Protein AF-A0A258Y3G3-F1 (afdb_monomer_lite)

Secondary structure (DSSP, 8-state):
-BGGGSPPPPTTEEEEEEEEETTEEEEEEEESS-SSB------TT-SEEEEEEEETT--SS--GGGEEEEEE--

Foldseek 3Di:
DFLVPDDDDDPFKWKWKWFQDPNATDTQGTPPPDPRDDDTDPDPPGQKMWMFIATPVGDPGGPPVGTDDIGGDD

pLDDT: mean 80.67, std 11.93, range [54.84, 92.44]

Sequence (74 aa):
LLANKLPQPQSNYQYQLWAMVDGKPVDAGMISDCAGLCKLKNIPRAEAFAITLETMGGSPAPNMDQLLVLGKVG

Radius of gyration: 11.53 Å; chains: 1; bounding box: 22×29×27 Å

Structure (mmCIF, N/CA/C/O backbone):
data_AF-A0A258Y3G3-F1
#
_entry.id   AF-A0A258Y3G3-F1
#
loop_
_atom_site.group_PDB
_atom_site.id
_atom_site.type_symbol
_atom_site.label_atom_id
_atom_site.label_alt_id
_atom_site.label_comp_id
_atom_site.label_asym_id
_atom_site.label_entity_id
_atom_site.label_seq_id
_atom_site.pdbx_PDB_ins_code
_atom_site.Cartn_x
_atom_site.Cartn_y
_atom_site.Cartn_z
_atom_site.occupancy
_atom_site.B_iso_or_equiv
_atom_site.auth_seq_id
_atom_site.auth_comp_id
_atom_site.auth_asym_id
_atom_site.auth_atom_id
_atom_site.pdbx_PDB_model_num
ATOM 1 N N . LEU A 1 1 ? -6.455 5.775 -11.253 1.00 54.94 1 LEU A N 1
ATOM 2 C CA . LEU A 1 1 ? -7.178 5.648 -9.967 1.00 54.9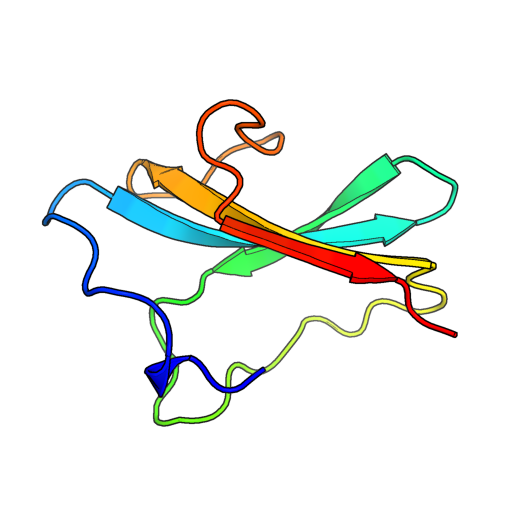4 1 LEU A CA 1
ATOM 3 C C . LEU A 1 1 ? -7.894 6.962 -9.689 1.00 54.94 1 LEU A C 1
ATOM 5 O O . LEU A 1 1 ? -7.242 7.994 -9.775 1.00 54.94 1 LEU A O 1
ATOM 9 N N . LEU A 1 2 ? -9.194 6.946 -9.392 1.00 54.84 2 LEU A N 1
ATOM 10 C CA . LEU A 1 2 ? -9.916 8.158 -8.990 1.00 54.84 2 LEU A CA 1
ATOM 11 C C . LEU A 1 2 ? -9.779 8.323 -7.470 1.00 54.84 2 LEU A C 1
ATOM 13 O O . LEU A 1 2 ? -10.522 7.699 -6.717 1.00 54.84 2 LEU A O 1
ATOM 17 N N . ALA A 1 3 ? -8.822 9.144 -7.028 1.00 55.62 3 ALA A N 1
ATOM 18 C CA . ALA A 1 3 ? -8.572 9.419 -5.605 1.00 55.62 3 ALA A CA 1
ATOM 19 C C . ALA A 1 3 ? -9.798 10.019 -4.882 1.00 55.62 3 ALA A C 1
ATOM 21 O O . ALA A 1 3 ? -9.952 9.858 -3.677 1.00 55.62 3 ALA A O 1
ATOM 22 N N . ASN A 1 4 ? -10.728 10.618 -5.633 1.00 57.59 4 ASN A N 1
ATOM 23 C CA . ASN A 1 4 ? -11.927 11.297 -5.127 1.00 57.59 4 ASN A CA 1
ATOM 24 C C . ASN A 1 4 ? -12.984 10.366 -4.495 1.00 57.59 4 ASN A C 1
ATOM 26 O O . ASN A 1 4 ? -14.035 10.846 -4.080 1.00 57.59 4 ASN A O 1
ATOM 30 N N . LYS A 1 5 ? -12.760 9.044 -4.470 1.00 66.88 5 LYS A N 1
ATOM 31 C CA . LYS A 1 5 ? -13.655 8.075 -3.809 1.00 66.88 5 LYS A CA 1
ATOM 32 C C . LYS A 1 5 ? -13.132 7.559 -2.470 1.00 66.88 5 LYS A C 1
ATOM 34 O O . LYS A 1 5 ? -13.838 6.796 -1.816 1.00 66.88 5 LYS A O 1
ATOM 39 N N . LEU A 1 6 ? -11.917 7.931 -2.077 1.00 72.94 6 LEU A N 1
ATOM 40 C CA . LEU A 1 6 ? -11.364 7.547 -0.783 1.00 72.94 6 LEU A CA 1
ATOM 41 C C . LEU A 1 6 ? -11.773 8.584 0.273 1.00 72.94 6 LEU A C 1
ATOM 43 O O . LEU A 1 6 ? -11.794 9.777 -0.042 1.00 72.94 6 LEU A O 1
ATOM 47 N N . PRO A 1 7 ? -12.124 8.163 1.503 1.00 78.94 7 PRO A N 1
ATOM 48 C CA . PRO A 1 7 ? -12.399 9.107 2.578 1.00 78.94 7 PRO A CA 1
ATOM 49 C C . PRO A 1 7 ? -11.156 9.950 2.871 1.00 78.94 7 PRO A C 1
ATOM 51 O O . PRO A 1 7 ? -10.039 9.540 2.589 1.00 78.94 7 PRO A O 1
ATOM 54 N N . GLN A 1 8 ? -11.320 11.148 3.423 1.00 80.62 8 GLN A N 1
ATOM 55 C CA . GLN A 1 8 ? -10.158 11.964 3.766 1.00 80.62 8 GLN A CA 1
ATOM 56 C C . GLN A 1 8 ? -9.394 11.301 4.929 1.00 80.62 8 GLN A C 1
ATOM 58 O O . GLN A 1 8 ? -10.013 11.017 5.960 1.00 80.62 8 GLN A O 1
ATOM 63 N N . PRO A 1 9 ? -8.082 11.026 4.795 1.00 81.31 9 PRO A N 1
ATOM 64 C CA . PRO A 1 9 ? -7.318 10.424 5.877 1.00 81.31 9 PRO A CA 1
ATOM 65 C C . PRO A 1 9 ? -7.132 11.433 7.022 1.00 81.31 9 PRO A C 1
ATOM 67 O O . PRO A 1 9 ? -7.091 12.646 6.804 1.00 81.31 9 PRO A O 1
ATOM 70 N N . GLN A 1 10 ? -7.036 10.936 8.258 1.00 83.50 10 GLN A N 1
ATOM 71 C CA . GLN A 1 10 ? -6.703 11.765 9.425 1.00 83.50 10 GLN A CA 1
ATOM 72 C C . GLN A 1 10 ? -5.286 12.346 9.279 1.00 83.50 10 GLN A C 1
ATOM 74 O O . GLN A 1 10 ? -4.451 11.740 8.620 1.00 83.50 10 GLN A O 1
ATOM 79 N N . SER A 1 11 ? -4.972 13.464 9.947 1.00 79.50 11 SER A N 1
ATOM 80 C CA . SER A 1 11 ? -3.725 14.233 9.739 1.00 79.50 11 SER A CA 1
ATOM 81 C C . SER A 1 11 ? -2.404 13.456 9.869 1.00 79.50 11 SER A C 1
ATOM 83 O O . SER A 1 11 ? -1.385 13.920 9.371 1.00 79.50 11 SER A O 1
ATOM 85 N N . ASN A 1 12 ? -2.406 12.297 10.535 1.00 87.56 12 ASN A N 1
ATOM 86 C CA . ASN A 1 12 ? -1.221 11.453 10.736 1.00 87.56 12 ASN A CA 1
ATOM 87 C C . ASN A 1 12 ? -1.181 10.220 9.821 1.00 87.56 12 ASN A C 1
ATOM 89 O O . ASN A 1 12 ? -0.275 9.392 9.947 1.00 87.56 12 ASN A O 1
ATOM 93 N N . TYR A 1 13 ? -2.136 10.105 8.902 1.00 89.38 13 TYR A N 1
ATOM 94 C CA . TYR A 1 13 ? -2.233 9.007 7.959 1.00 89.38 13 TYR A CA 1
ATOM 95 C C . TYR A 1 13 ? -2.302 9.520 6.525 1.00 89.38 13 TYR A C 1
ATOM 97 O O . TYR A 1 13 ? -2.763 10.624 6.243 1.00 89.38 13 TYR A O 1
ATOM 105 N N . GLN A 1 14 ? -1.867 8.676 5.604 1.00 89.69 14 GLN A N 1
ATOM 106 C CA . GLN A 1 14 ? -1.935 8.909 4.173 1.00 89.69 14 GLN A CA 1
ATOM 107 C C . GLN A 1 14 ? -2.194 7.593 3.454 1.00 89.69 14 GLN A C 1
ATOM 109 O O . GLN A 1 14 ? -1.901 6.513 3.962 1.00 89.69 14 GLN A O 1
ATOM 114 N N . TYR A 1 15 ? -2.735 7.672 2.249 1.00 90.19 15 TYR A N 1
ATOM 115 C CA . TYR A 1 15 ? -2.930 6.481 1.440 1.00 90.19 15 TYR A CA 1
ATOM 116 C C . TYR A 1 15 ? -1.661 6.124 0.678 1.00 90.19 15 TYR A C 1
ATOM 118 O O . TYR A 1 15 ? -1.016 6.996 0.090 1.00 90.19 15 TYR A O 1
ATOM 126 N N . GLN A 1 16 ? -1.358 4.832 0.622 1.00 90.12 16 GLN A N 1
ATOM 127 C CA . GLN A 1 16 ? -0.303 4.283 -0.217 1.00 90.12 16 GLN A CA 1
ATOM 128 C C . GLN A 1 16 ? -0.902 3.320 -1.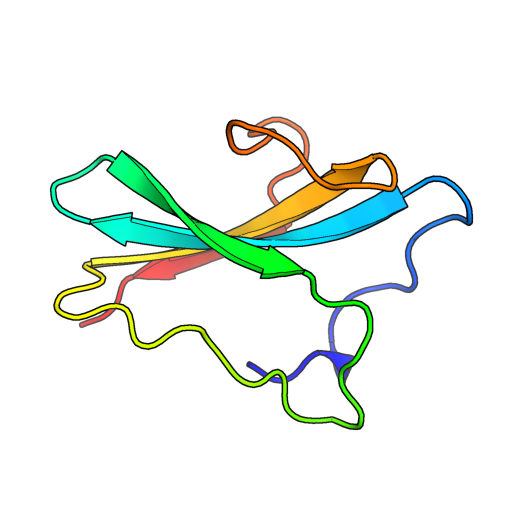235 1.00 90.12 16 GLN A C 1
ATOM 130 O O . GLN A 1 16 ? -1.776 2.510 -0.918 1.00 90.12 16 GLN A O 1
ATOM 135 N N . LEU A 1 17 ? -0.442 3.430 -2.476 1.00 89.50 17 LEU A N 1
ATOM 136 C CA . LEU A 1 17 ? -0.780 2.504 -3.536 1.00 89.50 17 LEU A CA 1
ATOM 137 C C . LEU A 1 17 ? 0.313 1.450 -3.664 1.00 89.50 17 LEU A C 1
ATOM 139 O O . LEU A 1 17 ? 1.505 1.749 -3.686 1.00 89.50 17 LEU A O 1
ATOM 143 N N . TRP A 1 18 ? -0.130 0.222 -3.863 1.00 91.00 18 TRP A N 1
ATOM 144 C CA . TRP A 1 18 ? 0.699 -0.943 -4.082 1.00 91.00 18 TRP A CA 1
ATOM 145 C C . TRP A 1 18 ? 0.309 -1.600 -5.395 1.00 91.00 18 TRP A C 1
ATOM 147 O O . TRP A 1 18 ? -0.869 -1.646 -5.754 1.00 91.00 18 TRP A O 1
ATOM 157 N N . ALA A 1 19 ? 1.293 -2.145 -6.094 1.00 90.62 19 ALA A N 1
ATOM 158 C CA . ALA A 1 19 ? 1.075 -3.068 -7.194 1.00 90.62 19 ALA A CA 1
ATOM 159 C C . ALA A 1 19 ? 1.567 -4.454 -6.788 1.00 90.62 19 ALA A C 1
ATOM 161 O O . ALA A 1 19 ? 2.634 -4.585 -6.198 1.00 90.62 19 ALA A O 1
ATOM 162 N N . MET A 1 20 ? 0.811 -5.487 -7.122 1.00 90.38 20 MET A N 1
ATOM 163 C CA . MET A 1 20 ? 1.234 -6.868 -6.947 1.00 90.38 20 MET A CA 1
ATOM 164 C C . MET A 1 20 ? 2.013 -7.292 -8.185 1.00 90.38 20 MET A C 1
ATOM 166 O O . MET A 1 20 ? 1.461 -7.273 -9.282 1.00 90.38 20 MET A O 1
ATOM 170 N N . VAL A 1 21 ? 3.284 -7.643 -8.013 1.00 89.06 21 VAL A N 1
ATOM 171 C CA . VAL A 1 21 ? 4.167 -8.119 -9.084 1.00 89.06 21 VAL A CA 1
ATOM 172 C C . VAL A 1 21 ? 4.812 -9.420 -8.634 1.00 89.06 21 VAL A C 1
ATOM 174 O O . VAL A 1 21 ? 5.476 -9.457 -7.596 1.00 89.06 21 VAL A O 1
ATOM 177 N N . ASP A 1 22 ? 4.601 -10.483 -9.403 1.00 88.12 22 ASP A N 1
ATOM 178 C CA . ASP A 1 22 ? 5.042 -11.842 -9.092 1.00 88.12 22 ASP A CA 1
ATOM 179 C C . ASP A 1 22 ? 4.607 -12.254 -7.660 1.00 88.12 22 ASP A C 1
ATOM 181 O O . ASP A 1 22 ? 5.387 -12.765 -6.852 1.00 88.12 22 ASP A O 1
ATOM 185 N N . GLY A 1 23 ? 3.350 -11.942 -7.314 1.00 85.94 23 GLY A N 1
ATOM 186 C CA . GLY A 1 23 ? 2.746 -12.201 -5.999 1.00 85.94 23 GLY A CA 1
ATOM 187 C C . GLY A 1 23 ? 3.235 -11.323 -4.836 1.00 85.94 23 GLY A C 1
ATOM 188 O O . GLY A 1 23 ? 2.803 -11.533 -3.701 1.00 85.94 23 GLY A O 1
ATOM 189 N N . LYS A 1 24 ? 4.108 -10.333 -5.075 1.00 89.19 24 LYS A N 1
ATOM 190 C CA . LYS A 1 24 ? 4.667 -9.458 -4.029 1.00 89.19 24 LYS A CA 1
AT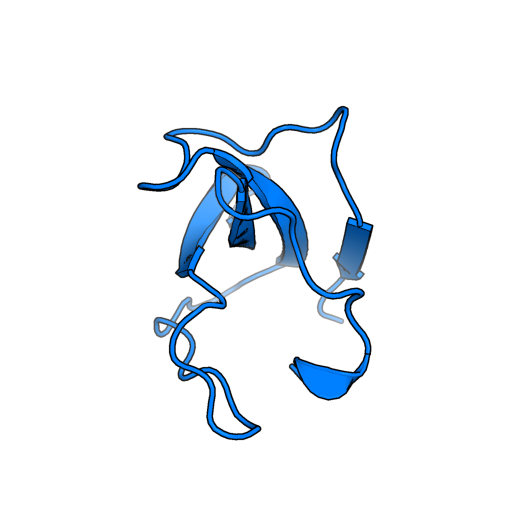OM 191 C C . LYS A 1 24 ? 4.168 -8.017 -4.152 1.00 89.19 24 LYS A C 1
ATOM 193 O O . LYS A 1 24 ? 4.113 -7.499 -5.266 1.00 89.19 24 LYS A O 1
ATOM 198 N N . PRO A 1 25 ? 3.848 -7.343 -3.033 1.00 90.44 25 PRO A N 1
ATOM 199 C CA . PRO A 1 25 ? 3.495 -5.933 -3.063 1.00 90.44 25 PRO A CA 1
ATOM 200 C C . PRO A 1 25 ? 4.732 -5.075 -3.349 1.00 90.44 25 PRO A C 1
ATOM 202 O O . PRO A 1 25 ? 5.770 -5.210 -2.703 1.00 90.44 25 PRO A O 1
ATOM 205 N N . VAL A 1 26 ? 4.603 -4.174 -4.314 1.00 90.62 26 VAL A N 1
ATOM 206 C CA . VAL A 1 26 ? 5.604 -3.186 -4.716 1.00 90.62 26 VAL A CA 1
ATOM 207 C C . VAL A 1 26 ? 5.009 -1.801 -4.510 1.00 90.62 26 VAL A C 1
ATOM 209 O O . VAL A 1 26 ? 3.884 -1.542 -4.942 1.00 90.62 26 VAL A O 1
ATOM 212 N N . ASP A 1 27 ? 5.762 -0.910 -3.864 1.00 90.19 27 ASP A N 1
ATOM 213 C CA . ASP A 1 27 ? 5.350 0.480 -3.662 1.00 90.19 27 ASP A CA 1
ATOM 214 C C . ASP A 1 27 ? 5.119 1.185 -5.009 1.00 90.19 27 ASP A C 1
ATOM 216 O O . ASP A 1 27 ? 6.050 1.417 -5.789 1.00 90.19 27 ASP A O 1
ATOM 220 N N . ALA A 1 28 ? 3.866 1.561 -5.257 1.00 86.69 28 ALA A N 1
ATOM 221 C CA . ALA A 1 28 ? 3.438 2.278 -6.450 1.00 86.69 28 ALA A CA 1
ATOM 222 C C . ALA A 1 28 ? 3.318 3.794 -6.232 1.00 86.69 28 ALA A C 1
ATOM 224 O O . ALA A 1 28 ? 3.101 4.526 -7.203 1.00 86.69 28 ALA A O 1
ATOM 225 N N . GLY A 1 29 ? 3.530 4.266 -4.998 1.00 86.69 29 GLY A N 1
ATOM 226 C CA . GLY A 1 29 ? 3.537 5.674 -4.614 1.00 86.69 29 GLY A CA 1
ATOM 227 C C . GLY A 1 29 ? 2.445 6.050 -3.610 1.00 86.69 29 GLY A C 1
ATOM 228 O O . GLY A 1 29 ? 1.519 5.288 -3.337 1.00 86.69 29 GLY A O 1
ATOM 229 N N . MET A 1 30 ? 2.547 7.266 -3.071 1.00 85.94 30 MET A N 1
ATOM 230 C CA . MET A 1 30 ? 1.571 7.823 -2.128 1.00 85.94 30 MET A CA 1
ATOM 231 C C . MET A 1 30 ? 0.444 8.556 -2.854 1.00 85.94 30 MET A C 1
ATOM 233 O O . MET A 1 30 ? 0.667 9.233 -3.859 1.00 85.94 30 MET A O 1
ATOM 237 N N . ILE A 1 31 ? -0.764 8.471 -2.304 1.00 79.50 31 ILE A N 1
ATOM 238 C CA . ILE A 1 31 ? -1.946 9.218 -2.741 1.00 79.50 31 ILE A CA 1
ATOM 239 C C . ILE A 1 31 ? -2.101 10.412 -1.787 1.00 79.50 31 ILE A C 1
ATOM 241 O O . ILE A 1 31 ? -2.917 10.409 -0.868 1.00 79.50 31 ILE A O 1
ATOM 245 N N . SER A 1 32 ? -1.254 11.419 -1.969 1.00 71.62 32 SER A N 1
ATOM 246 C CA . SER A 1 32 ? -1.312 12.691 -1.229 1.00 71.62 32 SER A CA 1
ATOM 247 C C . SER A 1 32 ? -1.142 13.915 -2.132 1.00 71.62 32 SER A C 1
ATOM 249 O O . SER A 1 32 ? -1.579 14.999 -1.765 1.00 71.62 32 SER A O 1
ATOM 251 N N . ASP A 1 33 ? -0.610 13.732 -3.345 1.00 59.25 33 ASP A N 1
ATOM 252 C CA . ASP A 1 33 ? -0.357 14.802 -4.321 1.00 59.25 33 ASP A CA 1
ATOM 253 C C . ASP A 1 33 ? -1.143 14.586 -5.626 1.00 59.25 33 ASP A C 1
ATOM 255 O O . ASP A 1 33 ? -0.619 14.619 -6.740 1.00 59.25 33 ASP A O 1
ATOM 259 N N . CYS A 1 34 ? -2.427 14.252 -5.494 1.00 59.88 34 CYS A N 1
ATOM 260 C CA . CYS A 1 34 ? -3.269 13.927 -6.639 1.00 59.88 34 CYS A CA 1
ATOM 261 C C . CYS A 1 34 ? -4.345 14.993 -6.828 1.00 59.88 34 CYS A C 1
ATOM 263 O O . CYS A 1 34 ? -5.409 14.928 -6.215 1.00 59.88 34 CYS A O 1
ATOM 265 N N . ALA A 1 35 ? -4.120 15.929 -7.752 1.00 56.94 35 ALA A N 1
ATOM 266 C CA . ALA A 1 35 ? -5.163 16.808 -8.284 1.00 56.94 35 ALA A CA 1
ATOM 267 C C . ALA A 1 35 ? -6.112 16.023 -9.223 1.00 56.94 35 ALA A C 1
ATOM 269 O O . ALA A 1 35 ? -6.213 16.290 -10.417 1.00 56.94 35 ALA A O 1
ATOM 270 N N . GLY A 1 36 ? -6.758 14.975 -8.703 1.00 55.72 36 GLY A N 1
ATOM 271 C CA . GLY A 1 36 ? -7.699 14.105 -9.421 1.00 55.72 36 GLY A CA 1
ATOM 272 C C . GLY A 1 36 ? -7.083 12.871 -10.098 1.00 55.72 36 GLY A C 1
ATOM 273 O O . GLY A 1 36 ? -7.723 11.818 -10.115 1.00 55.72 36 GLY A O 1
ATOM 274 N N . LEU A 1 37 ? -5.839 12.945 -10.588 1.00 55.50 37 LEU A N 1
ATOM 275 C CA . LEU A 1 37 ? -5.097 11.810 -11.160 1.00 55.50 37 LEU A CA 1
ATOM 276 C C . LEU A 1 37 ? -3.748 11.626 -10.459 1.00 55.50 37 LEU A C 1
ATOM 278 O O . LEU A 1 37 ? -2.863 12.468 -10.568 1.00 55.50 37 LEU A O 1
ATOM 282 N N . CYS A 1 38 ? -3.572 10.492 -9.783 1.00 66.62 38 CYS A N 1
ATOM 283 C CA . CYS A 1 38 ? -2.268 10.097 -9.257 1.00 66.62 38 CYS A CA 1
ATOM 284 C C . CYS A 1 38 ? -1.400 9.549 -10.389 1.00 66.62 38 CYS A C 1
ATOM 286 O O . CYS A 1 38 ? -1.787 8.580 -11.055 1.00 66.62 38 CYS A O 1
ATOM 288 N N . LYS A 1 39 ? -0.224 10.147 -10.600 1.00 62.28 39 LYS A N 1
ATOM 289 C CA . LYS A 1 39 ? 0.764 9.619 -11.540 1.00 62.28 39 LYS A CA 1
ATOM 290 C C . LYS A 1 39 ? 1.381 8.366 -10.927 1.00 62.28 39 LYS A C 1
ATOM 292 O O . LYS A 1 39 ? 2.161 8.443 -9.984 1.00 62.28 39 LYS A O 1
ATOM 297 N N . LEU A 1 40 ? 0.983 7.212 -11.445 1.00 66.94 40 LEU A N 1
ATOM 298 C CA . LEU A 1 40 ? 1.515 5.934 -10.995 1.00 66.94 40 LEU A CA 1
ATOM 299 C C . LEU A 1 40 ? 2.973 5.808 -11.430 1.00 66.94 40 LEU A C 1
ATOM 301 O O . LEU A 1 40 ? 3.322 6.194 -12.552 1.00 66.94 40 LEU A O 1
ATOM 305 N N . LYS A 1 41 ? 3.817 5.229 -10.569 1.00 69.50 41 LYS A N 1
ATOM 306 C CA . LYS A 1 41 ? 5.100 4.689 -11.029 1.00 69.50 41 LYS A CA 1
ATOM 307 C C . LYS A 1 41 ? 4.809 3.698 -12.162 1.00 69.50 41 LYS A C 1
ATOM 309 O O . LYS A 1 41 ? 3.822 2.965 -12.110 1.00 69.50 41 LYS A O 1
ATOM 314 N N . ASN A 1 42 ? 5.641 3.695 -13.204 1.00 71.00 42 ASN A N 1
ATOM 315 C CA . ASN A 1 42 ? 5.492 2.721 -14.279 1.00 71.00 42 ASN A CA 1
ATOM 316 C C . ASN A 1 42 ? 5.847 1.336 -13.725 1.00 71.00 42 ASN A C 1
ATOM 318 O O . ASN A 1 42 ? 7.024 1.039 -13.533 1.00 71.00 42 ASN A O 1
ATOM 322 N N . ILE A 1 43 ? 4.831 0.527 -13.424 1.00 72.81 43 ILE A N 1
ATOM 323 C CA . ILE A 1 43 ? 5.002 -0.831 -12.910 1.00 72.81 43 ILE A CA 1
ATOM 324 C C . ILE A 1 43 ? 4.587 -1.804 -14.014 1.00 72.81 43 ILE A C 1
ATOM 326 O O . ILE A 1 43 ? 3.392 -2.043 -14.208 1.00 72.81 43 ILE A O 1
ATOM 330 N N . PRO A 1 44 ? 5.550 -2.347 -14.778 1.00 66.69 44 PRO A N 1
ATOM 331 C CA . PRO A 1 44 ? 5.240 -3.351 -15.780 1.00 66.69 44 PRO A CA 1
ATOM 332 C C . PRO A 1 44 ? 4.772 -4.638 -15.090 1.00 66.69 44 PRO A C 1
ATOM 334 O O . PRO A 1 44 ? 5.399 -5.094 -14.136 1.00 66.69 44 PRO A O 1
ATOM 337 N N . ARG A 1 45 ? 3.709 -5.252 -15.628 1.00 78.81 45 ARG A N 1
ATOM 338 C CA . ARG A 1 45 ? 3.164 -6.554 -15.190 1.00 78.81 45 ARG A CA 1
ATOM 339 C C . ARG A 1 45 ? 2.540 -6.569 -13.785 1.00 78.81 45 ARG A C 1
ATOM 341 O O . ARG A 1 45 ? 2.652 -7.566 -13.082 1.00 78.81 45 ARG A O 1
ATOM 348 N N . ALA A 1 46 ? 1.877 -5.491 -13.370 1.00 83.06 46 ALA A N 1
ATOM 349 C CA . ALA A 1 46 ? 1.048 -5.551 -12.167 1.00 83.06 46 ALA A CA 1
ATOM 350 C C . ALA A 1 46 ? -0.105 -6.555 -12.365 1.00 83.06 46 ALA A C 1
ATOM 352 O O . ALA A 1 46 ? -0.891 -6.409 -13.295 1.00 83.06 46 ALA A O 1
ATOM 353 N N . GLU A 1 47 ? -0.205 -7.553 -11.490 1.00 88.00 47 GLU A N 1
ATOM 354 C CA . GLU A 1 47 ? -1.290 -8.546 -11.441 1.00 88.00 47 GLU A CA 1
ATOM 355 C C . GLU A 1 47 ? -2.508 -8.021 -10.673 1.00 88.00 47 GLU A C 1
ATOM 357 O O . GLU A 1 47 ? -3.643 -8.452 -10.873 1.00 88.00 47 GLU A O 1
ATOM 362 N N . ALA A 1 48 ? -2.274 -7.100 -9.744 1.00 88.19 48 ALA A N 1
ATOM 363 C CA . ALA A 1 48 ? -3.298 -6.439 -8.956 1.00 88.19 48 ALA A CA 1
ATOM 364 C C . ALA A 1 48 ? -2.778 -5.101 -8.429 1.00 88.19 48 ALA A C 1
ATOM 366 O O . ALA A 1 48 ? -1.574 -4.860 -8.382 1.00 88.19 48 ALA A O 1
ATOM 367 N N . PHE A 1 49 ? -3.691 -4.252 -7.985 1.00 88.44 49 PHE A N 1
ATOM 368 C CA . PHE A 1 49 ? -3.394 -3.041 -7.241 1.00 88.44 49 PHE A CA 1
ATOM 369 C C . PHE A 1 49 ? -4.102 -3.076 -5.896 1.00 88.44 49 PHE A C 1
ATOM 371 O O . PHE A 1 49 ? -5.241 -3.540 -5.804 1.00 88.44 49 PHE A O 1
ATOM 378 N N . ALA A 1 50 ? -3.441 -2.552 -4.872 1.00 89.81 50 ALA A N 1
ATOM 379 C CA . ALA A 1 50 ? -3.991 -2.409 -3.536 1.00 89.81 50 ALA A CA 1
ATOM 380 C C . ALA A 1 50 ? -3.800 -0.983 -3.016 1.00 89.81 50 ALA A C 1
ATOM 382 O O . ALA A 1 50 ? -2.791 -0.350 -3.310 1.00 89.81 50 ALA A O 1
ATOM 383 N N . ILE A 1 51 ? -4.757 -0.477 -2.242 1.00 89.50 51 ILE A N 1
ATOM 384 C CA . ILE A 1 51 ? -4.631 0.795 -1.520 1.00 89.50 51 ILE A CA 1
ATOM 385 C C . ILE A 1 51 ? -4.741 0.499 -0.035 1.00 89.50 51 ILE A C 1
ATOM 387 O O . ILE A 1 51 ? -5.733 -0.100 0.388 1.00 89.50 51 ILE A O 1
ATOM 391 N N . THR A 1 52 ? -3.769 0.959 0.742 1.00 92.44 52 THR A N 1
ATOM 392 C CA . THR A 1 52 ? -3.784 0.868 2.204 1.00 92.44 52 THR A CA 1
ATOM 393 C C . THR A 1 52 ? -3.734 2.256 2.833 1.00 92.44 52 THR A C 1
ATOM 395 O O . THR A 1 52 ? -3.261 3.215 2.214 1.00 92.44 52 THR A O 1
ATOM 398 N N . LEU A 1 53 ? -4.259 2.380 4.054 1.00 91.88 53 LEU A N 1
ATOM 399 C CA . LEU A 1 53 ? -4.055 3.553 4.902 1.00 91.88 53 LEU A CA 1
ATOM 400 C C . LEU A 1 53 ? -2.801 3.331 5.755 1.00 91.88 53 LEU A C 1
ATOM 402 O O . LEU A 1 53 ? -2.755 2.420 6.578 1.00 91.88 53 LEU A O 1
ATOM 406 N N . GLU A 1 54 ? -1.795 4.173 5.555 1.00 91.69 54 GLU A N 1
ATOM 407 C CA . GLU A 1 54 ? -0.481 4.084 6.191 1.00 91.69 54 GLU A CA 1
ATOM 408 C C . GLU A 1 54 ? -0.199 5.330 7.026 1.00 91.69 54 GLU A C 1
ATOM 410 O O . GLU A 1 54 ? -0.846 6.366 6.865 1.00 91.69 54 GLU A O 1
ATOM 415 N N . THR A 1 55 ? 0.788 5.263 7.917 1.00 91.00 55 THR A N 1
ATOM 416 C CA . THR A 1 55 ? 1.274 6.458 8.618 1.00 91.00 55 THR A CA 1
ATOM 417 C C . THR A 1 55 ? 1.925 7.438 7.642 1.00 91.00 55 THR A C 1
ATOM 419 O O . THR A 1 55 ? 2.419 7.050 6.579 1.00 91.00 55 THR A O 1
ATOM 422 N N . MET A 1 56 ? 1.966 8.722 8.007 1.00 88.69 56 MET A N 1
ATOM 423 C CA . MET A 1 56 ? 2.715 9.731 7.246 1.00 88.69 56 MET A CA 1
ATOM 424 C C . MET A 1 56 ? 4.145 9.257 6.947 1.00 88.69 56 MET A C 1
ATOM 426 O O . MET A 1 56 ? 4.842 8.767 7.832 1.00 88.69 56 MET A O 1
ATOM 430 N N . GLY A 1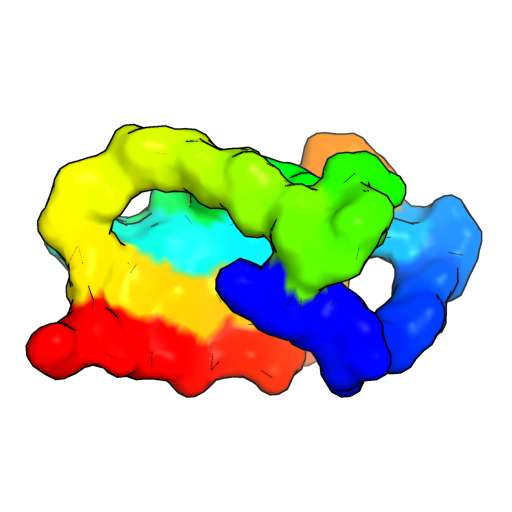 57 ? 4.573 9.409 5.692 1.00 85.75 57 GLY A N 1
ATOM 431 C CA . GLY A 1 57 ? 5.849 8.878 5.193 1.00 85.75 57 GLY A CA 1
ATOM 432 C C . GLY A 1 57 ? 5.743 7.521 4.486 1.00 85.75 57 GLY A C 1
ATOM 433 O O . GLY A 1 57 ? 6.660 7.158 3.754 1.00 85.75 57 GLY A O 1
ATOM 434 N N . GLY A 1 58 ? 4.605 6.831 4.608 1.00 87.44 58 GLY A N 1
ATOM 435 C CA . GLY A 1 58 ? 4.363 5.534 3.983 1.00 87.44 58 GLY A CA 1
ATOM 436 C C . GLY A 1 58 ? 4.984 4.384 4.771 1.00 87.44 58 GLY A C 1
ATOM 437 O O . GLY A 1 58 ? 5.618 4.586 5.807 1.00 87.44 58 GLY A O 1
ATOM 438 N N . SER A 1 59 ? 4.804 3.176 4.252 1.00 91.12 59 SER A N 1
ATOM 439 C CA . SER A 1 59 ? 5.262 1.939 4.880 1.00 91.12 59 SER A CA 1
ATOM 440 C C . SER A 1 59 ? 6.164 1.137 3.937 1.00 91.12 59 SER A C 1
ATOM 442 O O . SER A 1 59 ? 6.043 1.247 2.714 1.00 91.12 59 SER A O 1
ATOM 444 N N . PRO A 1 60 ? 7.080 0.308 4.475 1.00 90.69 60 PRO A N 1
ATOM 445 C CA . PRO A 1 60 ? 7.911 -0.589 3.668 1.00 90.69 60 PRO A CA 1
ATOM 446 C C . PRO A 1 60 ? 7.135 -1.801 3.124 1.00 90.69 60 PRO A C 1
ATOM 448 O O . PRO A 1 60 ? 7.577 -2.434 2.169 1.00 90.69 60 PRO A O 1
ATOM 451 N N . ALA A 1 61 ? 5.992 -2.128 3.728 1.00 91.50 61 ALA A N 1
ATOM 452 C CA . ALA A 1 61 ? 5.081 -3.190 3.317 1.00 91.50 61 ALA A CA 1
ATOM 453 C C . ALA A 1 61 ? 3.627 -2.736 3.545 1.00 91.50 61 ALA A C 1
ATOM 455 O O . ALA A 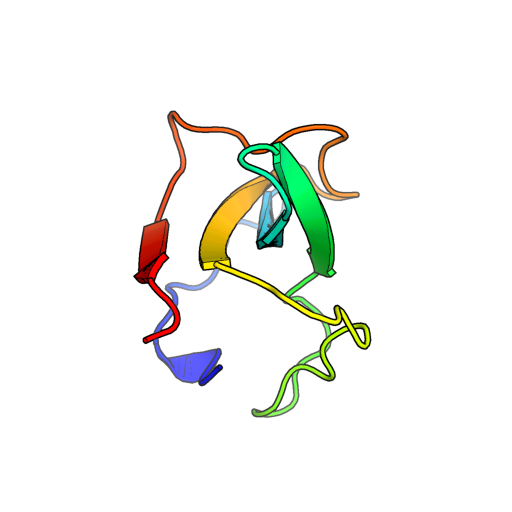1 61 ? 3.407 -1.896 4.420 1.00 91.50 61 ALA A O 1
ATOM 456 N N . PRO A 1 62 ? 2.647 -3.270 2.793 1.00 91.56 62 PRO A N 1
ATOM 457 C CA . PRO A 1 62 ? 1.249 -2.885 2.941 1.00 91.56 62 PRO A CA 1
ATOM 458 C C . PRO A 1 62 ? 0.699 -3.307 4.302 1.00 91.56 62 PRO A C 1
ATOM 460 O O . PRO A 1 62 ? 0.806 -4.471 4.698 1.00 91.56 62 PRO A O 1
ATOM 463 N N . ASN A 1 63 ? 0.040 -2.376 4.982 1.00 91.31 63 ASN A N 1
ATOM 464 C CA . ASN A 1 63 ? -0.764 -2.666 6.152 1.00 91.31 63 ASN A CA 1
ATOM 465 C C . ASN A 1 63 ? -2.073 -3.348 5.732 1.00 91.31 63 ASN A C 1
ATOM 467 O O . ASN A 1 63 ? -3.050 -2.701 5.349 1.00 91.31 63 ASN A O 1
ATOM 471 N N . MET A 1 64 ? -2.085 -4.678 5.805 1.00 88.94 64 MET A N 1
ATOM 472 C CA . MET A 1 64 ? -3.235 -5.490 5.402 1.00 88.94 64 MET A CA 1
ATOM 473 C C . MET A 1 64 ? -4.453 -5.315 6.320 1.00 88.94 64 MET A C 1
ATOM 475 O O . MET A 1 64 ? -5.575 -5.500 5.850 1.00 88.94 64 MET A O 1
ATOM 479 N N . ASP A 1 65 ? -4.261 -4.894 7.575 1.00 89.94 65 ASP A N 1
ATOM 480 C CA . ASP A 1 65 ? -5.366 -4.559 8.490 1.00 89.94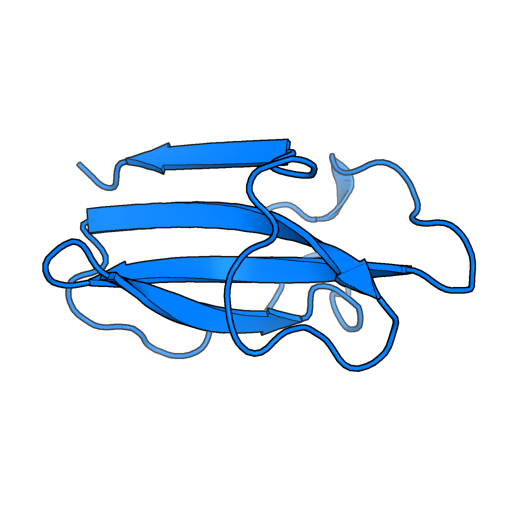 65 ASP A CA 1
ATOM 481 C C . ASP A 1 65 ? -6.089 -3.272 8.064 1.00 89.94 65 ASP A C 1
ATOM 483 O O . ASP A 1 65 ? -7.224 -3.016 8.464 1.00 89.94 65 ASP A O 1
ATOM 487 N N . GLN A 1 66 ? -5.428 -2.454 7.243 1.00 89.00 66 GLN A N 1
ATOM 488 C CA . GLN A 1 66 ? -5.913 -1.179 6.726 1.00 89.00 66 GLN A CA 1
ATOM 489 C C . GLN A 1 66 ? -6.011 -1.199 5.194 1.00 89.00 66 GLN A C 1
ATOM 491 O O . GLN A 1 66 ? -5.749 -0.193 4.533 1.00 89.00 66 GLN A O 1
ATOM 496 N N . LEU A 1 67 ? -6.374 -2.344 4.608 1.00 89.44 67 LEU A N 1
ATOM 497 C CA . LEU A 1 67 ? -6.613 -2.490 3.173 1.00 89.44 67 LEU A CA 1
ATOM 498 C C . LEU A 1 67 ? -7.980 -1.903 2.785 1.00 89.44 67 LEU A C 1
ATOM 500 O O . LEU A 1 67 ? -9.020 -2.398 3.210 1.00 89.44 67 LEU A O 1
ATOM 504 N N . LEU A 1 68 ? -7.988 -0.873 1.934 1.00 85.38 68 LEU A N 1
ATOM 505 C CA . LEU A 1 68 ? -9.222 -0.227 1.462 1.00 85.38 68 LEU A CA 1
ATOM 506 C C . LEU A 1 68 ? -9.702 -0.772 0.122 1.00 85.38 68 LEU A C 1
ATOM 508 O O . LEU A 1 68 ? -10.901 -0.895 -0.118 1.00 85.38 68 LEU A O 1
ATOM 512 N N . VAL A 1 69 ? -8.768 -1.028 -0.790 1.00 84.50 69 VAL A N 1
ATOM 513 C CA . VAL A 1 69 ? -9.080 -1.442 -2.158 1.00 84.50 69 VAL A CA 1
ATOM 514 C C . VAL A 1 69 ? -8.117 -2.540 -2.555 1.00 84.50 69 VAL A C 1
ATOM 516 O O . VAL A 1 69 ? -6.920 -2.410 -2.326 1.00 84.50 69 VAL A O 1
ATOM 519 N N . LEU A 1 70 ? -8.639 -3.579 -3.200 1.00 83.81 70 LEU A N 1
ATOM 520 C CA . LEU A 1 70 ? -7.864 -4.583 -3.915 1.00 83.81 70 LEU A CA 1
ATOM 521 C C . LEU A 1 70 ? -8.553 -4.846 -5.253 1.00 83.81 70 LEU A C 1
ATOM 523 O O . LEU A 1 70 ? -9.715 -5.246 -5.289 1.00 83.81 70 LEU A O 1
ATOM 527 N N . GLY A 1 71 ? -7.848 -4.611 -6.353 1.00 82.88 71 GLY A N 1
ATOM 528 C CA . GLY A 1 71 ? -8.350 -4.860 -7.701 1.00 82.88 71 GLY A CA 1
ATOM 529 C C . GLY A 1 71 ? -7.348 -5.678 -8.493 1.00 82.88 71 GLY A C 1
ATOM 530 O O . GLY A 1 71 ? -6.196 -5.274 -8.604 1.00 82.88 71 GLY A O 1
ATOM 531 N N . LYS A 1 72 ? -7.768 -6.815 -9.050 1.00 81.00 72 LYS A N 1
ATOM 532 C CA . LYS A 1 72 ? -6.932 -7.578 -9.985 1.00 81.00 72 LYS A CA 1
ATOM 533 C C . LYS A 1 72 ? -6.883 -6.873 -11.338 1.00 81.00 72 LYS A C 1
ATOM 535 O O . LYS A 1 72 ? -7.886 -6.320 -11.785 1.00 81.00 72 LYS A O 1
ATOM 540 N N . VAL A 1 73 ? -5.717 -6.903 -11.965 1.00 73.06 73 VAL A N 1
ATOM 541 C CA . VAL A 1 73 ? -5.518 -6.499 -13.354 1.00 73.06 73 VAL A CA 1
ATOM 542 C C . VAL A 1 73 ? -5.795 -7.737 -14.200 1.00 73.06 73 VAL A C 1
ATOM 544 O O . VAL A 1 73 ? -5.157 -8.770 -14.005 1.00 73.06 73 VAL A O 1
ATOM 547 N N . GLY A 1 74 ? -6.817 -7.654 -15.049 1.00 58.84 74 GLY A N 1
ATOM 548 C CA . GLY A 1 74 ? -7.201 -8.697 -16.003 1.00 58.84 74 GLY A CA 1
ATOM 549 C C . GLY A 1 74 ? -6.749 -8.357 -17.410 1.00 58.84 74 GLY A C 1
ATOM 550 O O . GLY A 1 74 ? -6.614 -7.145 -17.695 1.00 58.84 74 GLY A O 1
#